Protein AF-A0A2N2C5C4-F1 (afdb_monomer_lite)

Radius of gyration: 16.78 Å; chains: 1; bounding box: 33×32×49 Å

Secondary structure (DSSP, 8-state):
-HHHHHHT----S-STT--HHHHHHHHHH--HHHHHHHHHHHHHHHHHHHHT--GGGGGPBPPHHHHHHHHHTTSS-SSHHHHHHHHHHHT-BHHHHIIIIIIIHHHHHHHHHHHHHHHHHT--

pLDDT: mean 94.11, std 4.5, range [58.41, 98.12]

Foldseek 3Di:
DVLCVVQQHPDQAPCQPPDPVRVVVSVVRTDVVSVVVVVVVVLVVVVVVVVPDDPVQQQAADDPVVLVVVVVRNHFDPDPRTNCVSVVRNGHGNVRCCPPVVPPPVVVVVVVVVVVVVVVVPDD

Sequence (124 aa):
MQWQEKLNTSYRDTGNAMMDEEIVDLSKQLNFDQLMKYRKAVGQQTKEMIQHLVFSDLSIKVRKEDIERLATTGSVSQHPDDIWLLDFWGKKDISGLLLMPILRHPFVHLFDNLKLMEKIKKMP

Structure (mmCIF, N/CA/C/O backbone):
data_AF-A0A2N2C5C4-F1
#
_entry.id   AF-A0A2N2C5C4-F1
#
loop_
_atom_site.group_PDB
_atom_site.id
_atom_site.type_symbol
_atom_site.label_atom_id
_atom_site.label_alt_id
_atom_site.label_comp_id
_atom_site.label_asym_id
_atom_site.label_entity_id
_atom_site.label_seq_id
_atom_site.pdbx_PDB_ins_code
_atom_site.Cartn_x
_atom_site.Cartn_y
_atom_site.Cartn_z
_atom_site.occupancy
_atom_site.B_iso_or_equiv
_atom_site.auth_seq_id
_atom_site.auth_comp_id
_atom_site.auth_asym_id
_atom_site.auth_atom_id
_atom_site.pdbx_PDB_model_num
ATOM 1 N N . MET A 1 1 ? -13.044 4.741 -8.407 1.00 58.41 1 MET A N 1
ATOM 2 C CA . MET A 1 1 ? -14.354 5.347 -8.078 1.00 58.41 1 MET A CA 1
ATOM 3 C C . MET A 1 1 ? -15.300 4.375 -7.380 1.00 58.41 1 MET A C 1
ATOM 5 O O . MET A 1 1 ? -15.639 4.656 -6.245 1.00 58.41 1 MET A O 1
ATOM 9 N N . GLN A 1 2 ? -15.642 3.203 -7.941 1.00 84.75 2 GLN A N 1
ATOM 10 C CA . GLN A 1 2 ? -16.657 2.324 -7.320 1.00 84.75 2 GLN A CA 1
ATOM 11 C C . GLN A 1 2 ? -16.342 1.872 -5.876 1.00 84.75 2 GLN A C 1
ATOM 13 O O . GLN A 1 2 ? -17.252 1.713 -5.069 1.00 84.75 2 GLN A O 1
ATOM 18 N N . TRP A 1 3 ? -15.069 1.646 -5.531 1.00 92.56 3 TRP A N 1
ATOM 19 C CA . TRP A 1 3 ? -14.709 1.229 -4.172 1.00 92.56 3 TRP A CA 1
ATOM 20 C C . TRP A 1 3 ? -14.782 2.356 -3.146 1.00 92.56 3 TRP A C 1
ATOM 22 O O . TRP A 1 3 ? -15.247 2.094 -2.052 1.00 92.56 3 TRP A O 1
ATOM 32 N N . GLN A 1 4 ? -14.398 3.589 -3.476 1.00 91.00 4 GLN A N 1
ATOM 33 C CA . GLN A 1 4 ? -14.449 4.713 -2.525 1.00 91.00 4 GLN A CA 1
ATOM 34 C C . GLN A 1 4 ? -15.876 4.988 -2.049 1.00 91.00 4 GLN A C 1
ATOM 36 O O . GLN A 1 4 ? -16.121 5.083 -0.850 1.00 91.00 4 GLN A O 1
ATOM 41 N N . GLU A 1 5 ? -16.827 5.000 -2.985 1.00 93.81 5 GLU A N 1
ATOM 42 C CA . GLU A 1 5 ? -18.254 5.126 -2.677 1.00 93.81 5 GLU A CA 1
ATOM 43 C C . GLU A 1 5 ? -18.747 3.959 -1.811 1.00 93.81 5 GLU A C 1
ATOM 45 O O . GLU A 1 5 ? -19.379 4.174 -0.783 1.00 93.81 5 GLU A O 1
ATOM 50 N N . LYS A 1 6 ? -18.404 2.712 -2.173 1.00 95.94 6 LYS A N 1
ATOM 51 C CA . LYS A 1 6 ? -18.770 1.519 -1.386 1.00 95.94 6 LYS A CA 1
ATOM 52 C C . LYS A 1 6 ? -18.169 1.534 0.021 1.00 95.94 6 LYS A C 1
ATOM 54 O O . LYS A 1 6 ? -18.820 1.098 0.964 1.00 95.94 6 LYS A O 1
ATOM 59 N N . LEU A 1 7 ? -16.924 1.981 0.149 1.00 96.06 7 LEU A N 1
ATOM 60 C CA . LEU A 1 7 ? -16.196 2.061 1.413 1.00 96.06 7 LEU A CA 1
ATOM 61 C C . LEU A 1 7 ? -16.676 3.222 2.285 1.00 96.06 7 LEU A C 1
ATOM 63 O O . LEU A 1 7 ? -16.379 3.209 3.473 1.00 96.06 7 LEU A O 1
ATOM 67 N N . ASN A 1 8 ? -17.432 4.170 1.722 1.00 95.50 8 ASN A N 1
ATOM 68 C CA . ASN A 1 8 ? -17.850 5.401 2.382 1.00 95.50 8 ASN A CA 1
ATOM 69 C C . ASN A 1 8 ? -16.650 6.224 2.882 1.00 95.50 8 ASN A C 1
ATOM 71 O O . ASN A 1 8 ? -16.552 6.556 4.059 1.00 95.50 8 ASN A O 1
ATOM 75 N N . THR A 1 9 ? -15.701 6.504 1.985 1.00 92.50 9 THR A N 1
ATOM 76 C CA . THR A 1 9 ? -14.506 7.291 2.314 1.00 92.50 9 THR A CA 1
ATOM 77 C C . THR A 1 9 ? -14.165 8.306 1.229 1.00 92.50 9 THR A C 1
ATOM 79 O O . THR A 1 9 ? -14.262 8.023 0.030 1.00 92.50 9 THR A O 1
ATOM 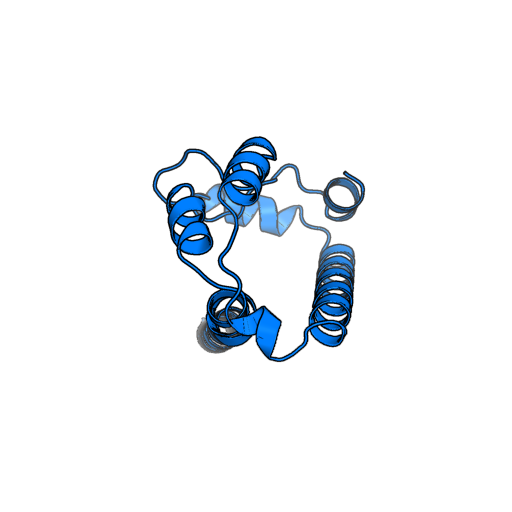82 N N . SER A 1 10 ? -13.750 9.496 1.661 1.00 89.38 10 SER A N 1
ATOM 83 C CA . SER A 1 10 ? -13.175 10.542 0.812 1.00 89.38 10 SER A CA 1
ATOM 84 C C . SER A 1 10 ? -11.658 10.398 0.641 1.00 89.38 10 SER A C 1
ATOM 86 O O . SER A 1 10 ? -11.113 10.959 -0.312 1.00 89.38 10 SER A O 1
ATOM 88 N N . TYR A 1 11 ? -10.992 9.631 1.512 1.00 89.38 11 TYR A N 1
ATOM 89 C CA . TYR A 1 11 ? -9.546 9.419 1.489 1.00 89.38 11 TYR A CA 1
ATOM 90 C C . TYR A 1 11 ? -9.129 8.580 0.272 1.00 89.38 11 TYR A C 1
ATOM 92 O O . TYR A 1 11 ? -9.823 7.639 -0.139 1.00 89.38 11 TYR A O 1
ATOM 100 N N . ARG A 1 12 ? -8.012 8.961 -0.359 1.00 86.50 12 ARG A N 1
ATOM 101 C CA . ARG A 1 12 ? -7.577 8.398 -1.653 1.00 86.50 12 ARG A CA 1
ATOM 102 C C . ARG A 1 12 ? -6.125 7.936 -1.700 1.00 86.50 12 ARG A C 1
ATOM 104 O O . ARG A 1 12 ? -5.788 7.186 -2.617 1.00 86.50 12 ARG A O 1
ATOM 111 N N . ASP A 1 13 ? -5.306 8.403 -0.770 1.00 89.44 13 ASP A N 1
ATOM 112 C CA . ASP A 1 13 ? -3.886 8.081 -0.695 1.00 89.44 13 ASP A CA 1
ATOM 113 C C . ASP A 1 13 ? -3.621 6.864 0.209 1.00 89.44 13 ASP A C 1
ATOM 115 O O . ASP A 1 13 ? -4.534 6.111 0.564 1.00 89.44 13 ASP A O 1
ATOM 119 N N . THR A 1 14 ? -2.348 6.623 0.511 1.00 88.50 14 THR A N 1
ATOM 120 C CA . THR A 1 14 ? -1.865 5.496 1.318 1.00 88.50 14 THR A CA 1
ATOM 121 C C . THR A 1 14 ? -2.182 5.630 2.810 1.00 88.50 14 THR A C 1
ATOM 123 O O . THR A 1 14 ? -2.075 4.645 3.541 1.00 88.50 14 THR A O 1
ATOM 126 N N . GLY A 1 15 ? -2.572 6.824 3.265 1.00 91.06 15 GLY A N 1
ATOM 127 C CA . GLY A 1 15 ? -2.821 7.142 4.664 1.00 91.06 15 GLY A CA 1
ATOM 128 C C . GLY A 1 15 ? -1.559 7.333 5.513 1.00 91.06 15 GLY A C 1
ATOM 129 O O . GLY A 1 15 ? -1.664 7.490 6.726 1.00 91.06 15 GLY A O 1
ATOM 130 N N . ASN A 1 16 ? -0.363 7.330 4.912 1.00 90.75 16 ASN A N 1
ATOM 131 C CA . ASN A 1 16 ? 0.914 7.424 5.631 1.00 90.75 16 ASN A CA 1
ATOM 132 C C . ASN A 1 16 ? 1.111 8.735 6.411 1.00 90.75 16 ASN A C 1
ATOM 134 O O . ASN A 1 16 ? 1.900 8.767 7.352 1.00 90.75 16 ASN A O 1
ATOM 138 N N . ALA A 1 17 ? 0.418 9.797 6.006 1.00 92.06 17 ALA A N 1
ATOM 139 C CA . ALA A 1 17 ? 0.490 11.125 6.606 1.00 92.06 17 ALA A CA 1
ATOM 140 C C . ALA A 1 17 ? -0.786 11.510 7.378 1.00 92.06 17 ALA A C 1
ATOM 142 O O . ALA A 1 17 ? -0.972 12.685 7.683 1.00 92.06 17 ALA A O 1
ATOM 143 N N . MET A 1 18 ? -1.686 10.554 7.647 1.00 93.44 18 MET A N 1
ATOM 144 C CA . MET A 1 18 ? -2.934 10.845 8.356 1.00 93.44 18 MET A CA 1
ATOM 145 C C . MET A 1 18 ? -2.679 11.202 9.819 1.00 93.44 18 MET A C 1
ATOM 147 O O . MET A 1 18 ? -1.933 10.515 10.520 1.00 93.44 18 MET A O 1
ATOM 151 N N . MET A 1 19 ? -3.374 12.234 10.287 1.00 94.00 19 MET A N 1
ATOM 152 C CA . MET A 1 19 ? -3.423 12.613 11.696 1.00 94.00 19 MET A CA 1
ATOM 153 C C . MET A 1 19 ? -4.334 11.670 12.494 1.00 94.00 19 MET A C 1
ATOM 155 O O . MET A 1 19 ? -5.242 11.043 11.942 1.00 94.00 19 MET A O 1
ATOM 159 N N . ASP A 1 20 ? -4.145 11.604 13.814 1.00 94.25 20 ASP A N 1
ATOM 160 C CA . ASP A 1 20 ? -4.948 10.746 14.697 1.00 94.25 20 ASP A CA 1
ATOM 161 C C . ASP A 1 20 ? -6.455 11.034 14.573 1.00 94.25 20 ASP A C 1
ATOM 163 O O . ASP A 1 20 ? -7.266 10.106 14.519 1.00 94.25 20 ASP A O 1
ATOM 167 N N . GLU A 1 21 ? -6.848 12.307 14.460 1.00 95.25 21 GLU A N 1
ATOM 168 C CA . GLU A 1 21 ? -8.246 12.702 14.265 1.00 95.25 21 GLU A CA 1
ATOM 169 C C . GLU A 1 21 ? -8.810 12.173 12.940 1.00 95.25 21 GLU A C 1
ATOM 171 O O . GLU A 1 21 ? -9.925 11.650 12.902 1.00 95.25 21 GLU A O 1
ATOM 176 N N . GLU A 1 22 ? -8.021 12.234 11.866 1.00 94.44 22 GLU A N 1
ATOM 177 C CA . GLU A 1 22 ? -8.406 11.724 10.548 1.00 94.44 22 GLU A CA 1
ATOM 178 C C . GLU A 1 22 ? -8.549 10.200 10.557 1.00 94.44 22 GLU A C 1
ATOM 180 O O . GLU A 1 22 ? -9.474 9.654 9.953 1.00 94.44 22 GLU A O 1
ATOM 185 N N . ILE A 1 23 ? -7.668 9.497 11.275 1.00 93.94 23 ILE A N 1
ATOM 186 C CA . ILE A 1 23 ? -7.749 8.041 11.452 1.00 93.94 23 ILE A CA 1
ATOM 187 C C . ILE A 1 23 ? -9.036 7.674 12.195 1.00 93.94 23 ILE A C 1
ATOM 189 O O . ILE A 1 23 ? -9.734 6.727 11.810 1.00 93.94 23 ILE A O 1
ATOM 193 N N . VAL A 1 24 ? -9.374 8.417 13.252 1.00 94.62 24 VAL A N 1
ATOM 194 C CA . VAL A 1 24 ? -10.604 8.216 14.026 1.00 94.62 24 VAL A CA 1
ATOM 195 C C . VAL A 1 24 ? -11.840 8.472 13.165 1.00 94.62 24 VAL A C 1
ATOM 197 O O . VAL A 1 24 ? -12.777 7.669 13.190 1.00 94.62 24 VAL A O 1
ATOM 200 N N . ASP A 1 25 ? -11.848 9.550 12.387 1.00 94.12 25 ASP A N 1
ATOM 201 C CA . ASP A 1 25 ? -12.975 9.904 11.526 1.00 94.12 25 ASP A CA 1
ATOM 202 C C . ASP A 1 25 ? -13.162 8.899 10.387 1.00 94.12 25 ASP A C 1
ATOM 204 O O . ASP A 1 25 ? -14.278 8.407 10.184 1.00 94.12 25 ASP A O 1
ATOM 208 N N . LEU A 1 26 ? -12.076 8.490 9.725 1.00 94.62 26 LEU A N 1
ATOM 209 C CA . LEU A 1 26 ? -12.095 7.408 8.742 1.00 94.62 26 LEU A CA 1
ATOM 210 C C . LEU A 1 26 ? -12.667 6.124 9.359 1.00 94.62 26 LEU A C 1
ATOM 212 O O . LEU A 1 26 ? -13.559 5.499 8.785 1.00 94.62 26 LEU A O 1
ATOM 216 N N . SER A 1 27 ? -12.202 5.747 10.552 1.00 93.12 27 SER A N 1
ATOM 217 C CA . SER A 1 27 ? -12.633 4.519 11.232 1.00 93.12 27 SER A CA 1
ATOM 218 C C . SER A 1 27 ? -14.124 4.517 11.580 1.00 93.12 27 SER A C 1
ATOM 220 O O . SER A 1 27 ? -14.757 3.463 11.545 1.00 93.12 27 SER A O 1
ATOM 222 N N . LYS A 1 28 ? -14.705 5.681 11.895 1.00 93.94 28 LYS A N 1
ATOM 223 C CA . LYS A 1 28 ? -16.145 5.824 12.173 1.00 93.94 28 LYS A CA 1
ATOM 224 C C . LYS A 1 28 ? -17.002 5.769 10.910 1.00 93.94 28 LYS A C 1
ATOM 226 O O . LYS A 1 28 ? -18.148 5.330 10.977 1.00 93.94 28 LYS A O 1
ATOM 231 N N . GLN A 1 29 ? -16.481 6.257 9.787 1.00 94.00 29 GLN A N 1
ATOM 232 C CA . GLN A 1 29 ? -17.234 6.386 8.537 1.00 94.00 29 GLN A CA 1
ATOM 233 C C . GLN A 1 29 ? -17.147 5.138 7.654 1.00 94.00 29 GLN A C 1
ATOM 235 O O . GLN A 1 29 ? -18.089 4.851 6.911 1.00 94.00 29 GLN A O 1
ATOM 240 N N . LEU A 1 30 ? -16.043 4.391 7.732 1.00 96.00 30 LEU A N 1
ATOM 241 C CA . LEU A 1 30 ? -15.792 3.239 6.875 1.00 96.00 30 LEU A CA 1
ATOM 242 C C . LEU A 1 30 ? -16.893 2.179 6.968 1.00 96.00 3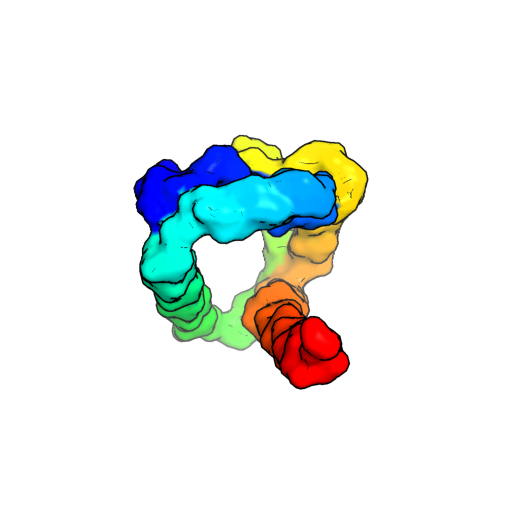0 LEU A C 1
ATOM 244 O O . LEU A 1 30 ? -17.255 1.685 8.037 1.00 96.00 30 LEU A O 1
ATOM 248 N N . ASN A 1 31 ? -17.346 1.720 5.804 1.00 96.88 31 ASN A N 1
ATOM 249 C CA . ASN A 1 31 ? -18.170 0.525 5.715 1.00 96.88 31 ASN A CA 1
ATOM 250 C C . ASN A 1 31 ? -17.285 -0.733 5.801 1.00 96.88 31 ASN A C 1
ATOM 252 O O . ASN A 1 31 ? -16.699 -1.167 4.804 1.00 96.88 31 ASN A O 1
ATOM 256 N N . PHE A 1 32 ? -17.209 -1.345 6.987 1.00 95.50 32 PHE A N 1
ATOM 257 C CA . PHE A 1 32 ? -16.365 -2.521 7.239 1.00 95.50 32 PHE A CA 1
ATOM 258 C C . PHE A 1 32 ? -16.724 -3.748 6.387 1.00 95.50 32 PHE A C 1
ATOM 260 O O . PHE A 1 32 ? -15.825 -4.463 5.937 1.00 95.50 32 PHE A O 1
ATOM 267 N N . ASP A 1 33 ? -18.004 -3.980 6.087 1.00 96.94 33 ASP A N 1
ATOM 268 C CA . ASP A 1 33 ? -18.407 -5.090 5.214 1.00 96.94 33 ASP A CA 1
ATOM 269 C C . ASP A 1 33 ? -17.857 -4.908 3.796 1.00 96.94 33 ASP A C 1
ATOM 271 O O . ASP A 1 33 ? -17.389 -5.859 3.157 1.00 96.94 33 ASP A O 1
ATOM 275 N N . GLN A 1 34 ? -17.885 -3.673 3.291 1.00 97.44 34 GLN A N 1
ATOM 276 C CA . GLN A 1 34 ? -17.317 -3.338 1.987 1.00 97.44 34 GLN A CA 1
ATOM 277 C C . GLN A 1 34 ? -15.789 -3.326 2.024 1.00 97.44 34 GLN A C 1
ATOM 279 O O . GLN A 1 34 ? -15.173 -3.779 1.060 1.00 97.44 34 GLN A O 1
ATOM 284 N N . LEU A 1 35 ? -15.170 -2.931 3.140 1.00 95.88 35 LEU A N 1
ATOM 285 C CA . LEU A 1 35 ? -13.723 -3.035 3.348 1.00 95.88 35 LEU A CA 1
ATOM 286 C C . LEU A 1 35 ? -13.246 -4.484 3.254 1.00 95.88 35 LEU A C 1
ATOM 288 O O . LEU A 1 35 ? -12.271 -4.782 2.562 1.00 95.88 35 LEU A O 1
ATOM 292 N N . MET A 1 36 ? -13.980 -5.416 3.865 1.00 96.62 36 MET A N 1
ATOM 293 C CA . MET A 1 36 ? -13.669 -6.841 3.774 1.00 96.62 36 MET A CA 1
ATOM 294 C C . MET A 1 36 ? -13.816 -7.382 2.349 1.00 96.62 36 MET A C 1
ATOM 296 O O . MET A 1 36 ? -13.009 -8.214 1.923 1.00 96.62 36 MET A O 1
ATOM 300 N N . LYS A 1 37 ? -14.806 -6.903 1.585 1.00 97.69 37 LYS A N 1
ATOM 301 C CA . LYS A 1 37 ? -14.960 -7.247 0.161 1.00 97.69 37 LYS A CA 1
ATOM 302 C C . LYS A 1 37 ? -13.831 -6.665 -0.686 1.00 97.69 37 LYS A C 1
ATOM 304 O 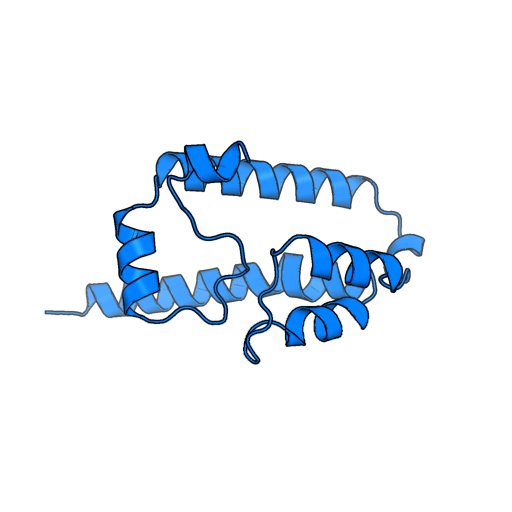O . LYS A 1 37 ? -13.275 -7.390 -1.506 1.00 97.69 37 LYS A O 1
ATOM 309 N N . TYR A 1 38 ? -13.457 -5.410 -0.451 1.00 96.19 38 TYR A N 1
ATOM 310 C CA . TYR A 1 38 ? -12.346 -4.751 -1.132 1.00 96.19 38 TYR A CA 1
ATOM 311 C C . TYR A 1 38 ? -11.033 -5.500 -0.893 1.00 96.19 38 TYR A C 1
ATOM 313 O O . TYR A 1 38 ? -10.376 -5.903 -1.850 1.00 96.19 38 TYR A O 1
ATOM 321 N N . ARG A 1 39 ? -10.707 -5.809 0.370 1.00 95.44 39 ARG A N 1
ATOM 322 C CA . ARG A 1 39 ? -9.519 -6.597 0.733 1.00 95.44 39 ARG A CA 1
ATOM 323 C C . ARG A 1 39 ? -9.477 -7.945 0.008 1.00 95.44 39 ARG A C 1
ATOM 325 O O . ARG A 1 39 ? -8.422 -8.344 -0.480 1.00 95.44 39 ARG A O 1
ATOM 332 N N . LYS A 1 40 ? -10.609 -8.657 -0.063 1.00 97.00 40 LYS A N 1
ATOM 333 C CA . LYS A 1 40 ? -10.703 -9.936 -0.790 1.00 97.00 40 LYS A CA 1
ATOM 334 C C . LYS A 1 40 ? -10.485 -9.753 -2.292 1.00 97.00 40 LYS A C 1
ATOM 336 O O . LYS A 1 40 ? -9.737 -10.530 -2.874 1.00 97.00 40 LYS A O 1
ATOM 341 N N . ALA A 1 41 ? -11.101 -8.737 -2.895 1.00 97.50 41 ALA A N 1
ATOM 342 C CA . ALA A 1 41 ? -10.966 -8.447 -4.320 1.00 97.50 41 ALA A CA 1
ATOM 343 C C . ALA A 1 41 ? -9.518 -8.097 -4.696 1.00 97.50 41 ALA A C 1
ATOM 345 O O . ALA A 1 41 ? -8.979 -8.684 -5.630 1.00 97.50 41 ALA A O 1
ATOM 346 N N . VAL A 1 42 ? -8.862 -7.221 -3.925 1.00 95.38 42 VAL A N 1
ATOM 347 C CA . VAL A 1 42 ? -7.441 -6.887 -4.113 1.00 95.38 42 VAL A CA 1
ATOM 348 C C . VAL A 1 42 ? -6.579 -8.138 -3.974 1.00 95.38 42 VAL A C 1
ATOM 350 O O . VAL A 1 42 ? -5.790 -8.434 -4.862 1.00 95.38 42 VAL A O 1
ATOM 353 N N . GLY A 1 43 ? -6.774 -8.928 -2.913 1.00 95.75 43 GLY A N 1
ATOM 354 C CA . GLY A 1 43 ? -6.003 -10.154 -2.703 1.00 95.75 43 GLY A CA 1
ATOM 355 C C . GLY A 1 43 ? -6.184 -11.192 -3.816 1.00 95.75 43 GLY A C 1
ATOM 356 O O . GLY A 1 43 ? -5.222 -11.869 -4.176 1.00 95.75 43 GLY A O 1
ATOM 357 N N . GLN A 1 44 ? -7.389 -11.317 -4.375 1.00 97.50 44 GLN A N 1
ATOM 358 C CA . GLN A 1 44 ? -7.659 -12.199 -5.511 1.00 97.50 44 GLN A CA 1
ATOM 359 C C . GLN A 1 44 ? -6.939 -11.707 -6.772 1.00 97.50 44 GLN A C 1
ATOM 361 O O . GLN A 1 44 ? -6.192 -12.470 -7.381 1.00 97.50 44 GLN A O 1
ATOM 366 N N . GLN A 1 45 ? -7.066 -10.418 -7.092 1.00 97.31 45 GLN A N 1
ATOM 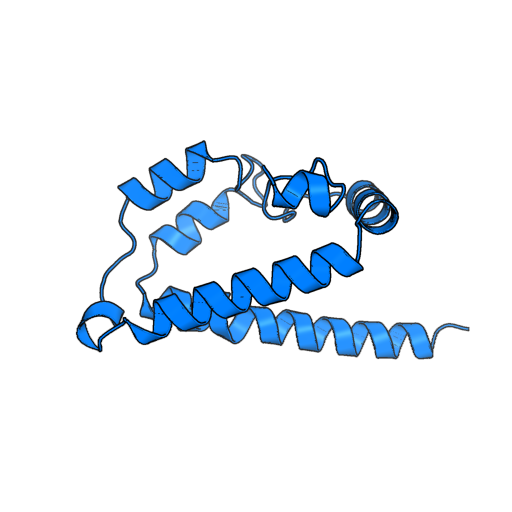367 C CA . GLN A 1 45 ? -6.388 -9.805 -8.232 1.00 97.31 45 GLN A CA 1
ATOM 368 C C . GLN A 1 45 ? -4.860 -9.927 -8.127 1.00 97.31 45 GLN A C 1
ATOM 370 O O . GLN A 1 45 ? -4.191 -10.228 -9.113 1.00 97.31 45 GLN A O 1
ATOM 375 N N . THR A 1 46 ? -4.294 -9.725 -6.931 1.00 95.81 46 THR A N 1
ATOM 376 C CA . THR A 1 46 ? -2.858 -9.896 -6.680 1.00 95.81 46 THR A CA 1
ATOM 377 C C . THR A 1 46 ? -2.415 -11.335 -6.938 1.00 95.81 46 THR A C 1
ATOM 379 O O . THR A 1 46 ? -1.391 -11.545 -7.582 1.00 95.81 46 THR A O 1
ATOM 382 N N . LYS A 1 47 ? -3.179 -12.337 -6.481 1.00 96.38 47 LYS A N 1
ATOM 383 C CA . LYS A 1 47 ? -2.869 -13.752 -6.750 1.00 96.38 47 LYS A CA 1
ATOM 384 C C . LYS A 1 47 ? -2.893 -14.059 -8.240 1.00 96.38 47 LYS A C 1
ATOM 386 O O . LYS A 1 47 ? -1.973 -14.705 -8.727 1.00 96.38 47 LYS A O 1
ATOM 391 N N . GLU A 1 48 ? -3.906 -13.571 -8.948 1.00 97.62 48 GLU A N 1
ATOM 392 C CA . GLU A 1 48 ? -4.017 -13.736 -10.397 1.00 97.62 48 GLU A CA 1
ATOM 393 C C . GLU A 1 48 ? -2.817 -13.117 -11.116 1.00 97.62 48 GLU A C 1
ATOM 395 O O . GLU A 1 48 ? -2.213 -13.774 -11.952 1.00 97.62 48 GLU A O 1
ATOM 400 N N . MET A 1 49 ? -2.392 -11.902 -10.753 1.00 95.75 49 MET A N 1
ATOM 401 C CA . MET A 1 49 ? -1.189 -11.286 -11.336 1.00 95.75 49 MET A CA 1
ATOM 402 C C . MET A 1 49 ? 0.063 -12.141 -11.100 1.00 95.75 49 MET A C 1
ATOM 404 O O . MET A 1 49 ? 0.832 -12.370 -12.029 1.00 95.75 49 MET A O 1
ATOM 408 N N . ILE A 1 50 ? 0.250 -12.652 -9.879 1.00 95.88 50 ILE A N 1
ATOM 409 C CA . ILE A 1 50 ? 1.417 -13.472 -9.523 1.00 95.88 50 ILE A CA 1
ATOM 410 C C . ILE A 1 50 ? 1.437 -14.795 -10.295 1.00 95.88 50 ILE A C 1
ATOM 412 O O . ILE A 1 50 ? 2.509 -15.248 -10.683 1.00 95.88 50 ILE A O 1
ATOM 416 N N . GLN A 1 51 ? 0.276 -15.406 -10.548 1.00 97.00 51 GLN A N 1
ATOM 417 C CA . GLN A 1 51 ? 0.173 -16.669 -11.290 1.00 97.00 51 GLN A CA 1
ATOM 418 C C . GLN A 1 51 ? 0.692 -16.582 -12.730 1.00 97.00 51 GLN A C 1
ATOM 420 O O . GLN A 1 51 ? 1.045 -17.611 -13.301 1.00 97.00 51 GLN A O 1
ATOM 425 N N . HIS A 1 52 ? 0.746 -15.382 -13.307 1.00 96.75 52 HIS A N 1
ATOM 426 C CA . HIS A 1 52 ? 1.238 -15.164 -14.665 1.00 96.75 52 HIS A CA 1
ATOM 427 C C . HIS A 1 52 ? 2.728 -14.801 -14.722 1.00 96.75 52 HIS A C 1
ATOM 429 O O . HIS A 1 52 ? 3.265 -14.668 -15.818 1.00 96.75 52 HIS A O 1
ATOM 435 N N . LEU A 1 53 ? 3.398 -14.637 -13.575 1.00 97.12 53 LEU A N 1
ATOM 436 C CA . LEU A 1 53 ? 4.827 -14.334 -13.537 1.00 97.12 53 LEU A CA 1
ATOM 437 C C . LEU A 1 53 ? 5.659 -15.581 -13.841 1.00 97.12 53 LEU A C 1
ATOM 439 O O . LEU A 1 53 ? 5.436 -16.654 -13.277 1.00 97.12 53 LEU A O 1
ATOM 443 N N . VAL A 1 54 ? 6.688 -15.410 -14.666 1.00 97.38 54 VAL A N 1
ATOM 444 C CA . VAL A 1 54 ? 7.751 -16.399 -14.866 1.00 97.38 54 VAL A CA 1
ATOM 445 C C . VAL A 1 54 ? 9.033 -15.970 -14.152 1.00 97.38 54 VAL A C 1
ATOM 447 O O . VAL A 1 54 ? 9.203 -14.818 -13.760 1.00 97.38 54 VAL A O 1
ATOM 450 N N . PHE A 1 55 ? 9.976 -16.898 -13.969 1.00 97.12 55 PHE A N 1
ATOM 451 C CA . PHE A 1 55 ? 11.202 -16.633 -13.204 1.00 97.12 55 PHE A CA 1
ATOM 452 C C . PHE A 1 55 ? 12.020 -15.446 -13.744 1.00 97.12 55 PHE A C 1
ATOM 454 O O . PHE A 1 55 ? 12.564 -14.670 -12.960 1.00 97.12 55 PHE A O 1
ATOM 461 N N . SER A 1 56 ? 12.077 -15.267 -15.068 1.00 97.56 56 SER A N 1
ATOM 462 C CA . SER A 1 56 ? 12.773 -14.131 -15.687 1.00 97.56 56 SER A CA 1
ATOM 463 C C . SER A 1 56 ? 12.183 -12.779 -15.279 1.00 97.56 56 SER A C 1
ATOM 465 O O . SER A 1 56 ? 12.930 -11.805 -15.151 1.00 97.56 56 SER A O 1
ATOM 467 N N . ASP A 1 57 ? 10.878 -12.727 -15.000 1.00 97.69 57 ASP A N 1
ATOM 468 C CA . ASP A 1 57 ? 10.180 -11.489 -14.650 1.00 97.69 57 ASP A CA 1
ATOM 469 C C . ASP A 1 57 ? 10.623 -10.936 -13.296 1.00 97.69 57 ASP A C 1
ATOM 471 O O . ASP A 1 57 ? 10.571 -9.731 -13.066 1.00 97.69 57 ASP A O 1
ATOM 475 N N . LEU A 1 58 ? 11.121 -11.796 -12.401 1.00 97.19 58 LEU A N 1
ATOM 476 C CA . LEU A 1 58 ? 11.516 -11.418 -11.043 1.00 97.19 58 LEU A CA 1
ATOM 477 C C . LEU A 1 58 ? 12.622 -10.356 -11.010 1.00 97.19 58 LEU A C 1
ATOM 479 O O . LEU A 1 58 ? 12.725 -9.612 -10.035 1.00 97.19 58 LEU A O 1
ATOM 483 N N . SER A 1 59 ? 13.430 -10.284 -12.069 1.00 97.88 59 SER A N 1
ATOM 484 C CA . SER A 1 59 ? 14.529 -9.325 -12.211 1.00 97.88 59 SER A CA 1
ATOM 485 C C . SER A 1 59 ? 14.133 -8.025 -12.923 1.00 97.88 59 SER A C 1
ATOM 487 O O . SER A 1 59 ? 14.918 -7.072 -12.931 1.00 97.88 59 SER A O 1
ATOM 489 N N . ILE A 1 60 ? 12.920 -7.956 -13.491 1.00 98.00 60 ILE A N 1
ATOM 490 C CA . ILE A 1 60 ? 12.420 -6.769 -14.193 1.00 98.00 60 ILE A CA 1
ATOM 491 C C . ILE A 1 60 ? 12.293 -5.623 -13.194 1.00 98.00 60 ILE A C 1
ATOM 493 O O . ILE A 1 60 ? 11.595 -5.727 -12.183 1.00 98.00 60 ILE A O 1
ATOM 497 N N . LYS A 1 61 ? 12.977 -4.516 -13.488 1.00 98.12 61 LYS A N 1
ATOM 498 C CA . LYS A 1 61 ? 12.922 -3.291 -12.689 1.00 98.12 61 LYS A CA 1
ATOM 499 C C . LYS A 1 61 ? 11.611 -2.558 -12.922 1.00 98.12 61 LYS A C 1
ATOM 501 O O . LYS A 1 61 ? 11.077 -2.554 -14.032 1.00 98.12 61 LYS A O 1
ATOM 506 N N . VAL A 1 62 ? 11.120 -1.909 -11.872 1.00 96.88 62 VAL A N 1
ATOM 507 C CA . VAL A 1 62 ? 9.999 -0.983 -11.994 1.00 96.88 62 VAL A CA 1
ATOM 508 C C . VAL A 1 62 ? 10.391 0.126 -12.965 1.00 96.88 62 VAL A C 1
ATOM 510 O O . VAL A 1 62 ? 11.463 0.722 -12.861 1.00 96.88 62 VAL A O 1
ATOM 513 N N . ARG A 1 63 ? 9.524 0.368 -13.945 1.00 97.00 63 ARG A N 1
ATOM 514 C CA . 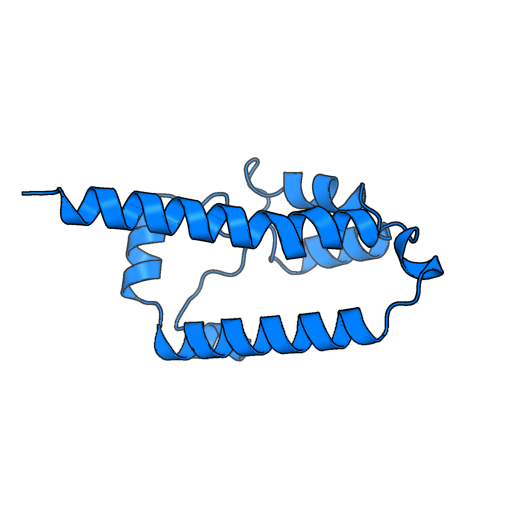ARG A 1 63 ? 9.760 1.372 -14.978 1.00 97.00 63 ARG A CA 1
ATOM 515 C C . ARG A 1 63 ? 9.514 2.767 -14.418 1.00 97.00 63 ARG A C 1
ATOM 517 O O . ARG A 1 63 ? 8.573 2.977 -13.650 1.00 97.00 63 ARG A O 1
ATOM 524 N N . LYS A 1 64 ? 10.326 3.732 -14.843 1.00 95.88 64 LYS A N 1
ATOM 525 C CA . LYS A 1 64 ? 10.193 5.130 -14.414 1.00 95.88 64 LYS A CA 1
ATOM 526 C C . LYS A 1 64 ? 8.826 5.695 -14.799 1.00 95.88 64 LYS A C 1
ATOM 528 O O . LYS A 1 64 ? 8.195 6.370 -13.995 1.00 95.88 64 LYS A O 1
ATOM 533 N N . GLU A 1 65 ? 8.338 5.333 -15.980 1.00 96.88 65 GLU A N 1
ATOM 534 C CA . GLU A 1 65 ? 7.048 5.767 -16.513 1.00 96.88 65 GLU A CA 1
ATOM 535 C C . GLU A 1 65 ? 5.880 5.261 -15.651 1.00 96.88 65 GLU A C 1
ATOM 537 O O . GLU A 1 65 ? 4.866 5.943 -15.513 1.00 96.88 65 GLU A O 1
ATOM 542 N N . ASP A 1 66 ? 6.013 4.084 -15.026 1.00 95.44 66 ASP A N 1
ATOM 543 C CA . ASP A 1 66 ? 4.999 3.568 -14.102 1.00 95.44 66 ASP A CA 1
ATOM 544 C C . ASP A 1 66 ? 4.968 4.355 -12.787 1.00 95.44 66 ASP A C 1
ATOM 546 O O . ASP A 1 66 ? 3.883 4.599 -12.257 1.00 95.44 66 ASP A O 1
ATOM 550 N N . ILE A 1 67 ? 6.127 4.796 -12.287 1.00 96.12 67 ILE A N 1
ATOM 551 C CA . ILE A 1 67 ? 6.220 5.668 -11.106 1.00 96.12 67 ILE A CA 1
ATOM 552 C C . ILE A 1 67 ? 5.668 7.063 -11.408 1.00 96.12 67 ILE A C 1
ATOM 554 O O . ILE A 1 67 ? 4.881 7.592 -10.625 1.00 96.12 67 ILE A O 1
ATOM 558 N N . GLU A 1 68 ? 6.022 7.640 -12.556 1.00 94.81 68 GLU A N 1
ATOM 559 C CA . GLU A 1 68 ? 5.497 8.934 -13.005 1.00 94.81 68 GLU A CA 1
ATOM 560 C C . GLU A 1 68 ? 3.978 8.878 -13.176 1.00 94.81 68 GLU A C 1
ATOM 562 O O . GLU A 1 68 ? 3.261 9.750 -12.687 1.00 94.81 68 GLU A O 1
ATOM 567 N N . ARG A 1 69 ? 3.457 7.803 -13.780 1.00 95.31 69 ARG A N 1
ATOM 568 C CA . ARG A 1 69 ? 2.014 7.573 -13.865 1.00 95.31 69 ARG A CA 1
ATOM 569 C C . ARG A 1 69 ? 1.390 7.467 -12.476 1.00 95.31 69 ARG A C 1
ATOM 571 O O . ARG A 1 69 ? 0.373 8.113 -12.235 1.00 95.31 69 ARG A O 1
ATOM 578 N N . LEU A 1 70 ? 1.980 6.696 -11.559 1.00 92.56 70 LEU A N 1
ATOM 579 C CA . LEU A 1 70 ? 1.475 6.544 -10.190 1.00 92.56 70 LEU A CA 1
ATOM 580 C C . LEU A 1 70 ? 1.380 7.892 -9.462 1.00 92.56 70 LEU A C 1
ATOM 582 O O . LEU A 1 70 ? 0.359 8.160 -8.830 1.00 92.56 70 LEU A O 1
ATOM 586 N N . ALA A 1 71 ? 2.369 8.772 -9.631 1.00 92.19 71 ALA A N 1
ATOM 587 C CA . ALA A 1 71 ? 2.376 10.111 -9.040 1.00 92.19 71 ALA A CA 1
ATOM 588 C C . ALA A 1 71 ? 1.172 10.975 -9.471 1.00 92.19 71 ALA A C 1
ATOM 590 O O . ALA A 1 71 ? 0.720 11.830 -8.715 1.00 92.19 71 ALA A O 1
ATOM 591 N N . THR A 1 72 ? 0.606 10.727 -10.658 1.00 91.94 72 THR A N 1
ATOM 592 C CA . THR A 1 72 ? -0.565 11.469 -11.167 1.00 91.94 72 THR A CA 1
ATOM 593 C C . THR A 1 72 ? -1.912 10.929 -10.680 1.00 91.94 72 THR A C 1
ATOM 595 O O . THR A 1 72 ? -2.936 11.585 -10.851 1.00 91.94 72 THR A O 1
ATOM 598 N N . THR A 1 73 ? -1.941 9.745 -10.059 1.00 89.19 73 THR A N 1
ATOM 599 C CA . THR A 1 73 ? -3.194 9.100 -9.616 1.00 89.19 73 THR A CA 1
ATOM 600 C C . THR A 1 73 ? -3.776 9.692 -8.331 1.00 89.19 73 THR A C 1
ATOM 602 O O . THR A 1 73 ? -4.946 9.457 -8.028 1.00 89.19 73 THR A O 1
ATOM 605 N N . GLY A 1 74 ? -2.969 10.432 -7.563 1.00 87.25 74 GLY A N 1
ATOM 606 C CA . GLY A 1 74 ? -3.323 10.894 -6.220 1.00 87.25 74 GLY A CA 1
ATOM 607 C C . GLY A 1 74 ? -3.293 9.796 -5.150 1.00 87.25 74 GLY A C 1
ATOM 608 O O . GLY A 1 74 ? -3.745 10.038 -4.038 1.00 87.25 74 GLY A O 1
ATOM 609 N N . SER A 1 75 ? -2.782 8.598 -5.466 1.00 87.31 75 SER A N 1
ATOM 610 C CA . SER A 1 75 ? -2.634 7.498 -4.499 1.00 87.31 75 SER A CA 1
ATOM 611 C C . SER A 1 75 ? -1.448 7.660 -3.548 1.00 87.31 75 SER A C 1
ATOM 613 O O . SER A 1 75 ? -1.377 6.934 -2.567 1.00 87.31 75 SER A O 1
ATOM 615 N N . VAL A 1 76 ? -0.530 8.582 -3.841 1.00 92.19 76 VAL A N 1
ATOM 616 C CA . VAL A 1 76 ? 0.562 8.999 -2.956 1.00 92.19 76 VAL A CA 1
ATOM 617 C C . VAL A 1 76 ? 0.496 10.517 -2.870 1.00 92.19 76 VAL A C 1
ATOM 619 O O . VAL A 1 76 ? 0.557 11.202 -3.897 1.00 92.19 76 VAL A O 1
ATOM 622 N N . SER A 1 77 ? 0.315 11.040 -1.665 1.00 90.62 77 SER A N 1
ATOM 623 C CA . SER A 1 77 ? 0.293 12.472 -1.395 1.00 90.62 77 SER A CA 1
ATOM 624 C C . SER A 1 77 ? 1.695 13.080 -1.525 1.00 90.62 77 SER A C 1
ATOM 626 O O . SER A 1 77 ? 2.717 12.396 -1.485 1.00 90.62 77 SER A O 1
ATOM 628 N N . GLN A 1 78 ? 1.757 14.405 -1.673 1.00 89.75 78 GLN A N 1
ATOM 629 C CA . GLN A 1 78 ? 3.028 15.143 -1.688 1.00 89.75 78 GLN A CA 1
ATOM 630 C C . GLN A 1 78 ? 3.617 15.340 -0.280 1.00 89.75 78 GLN A C 1
ATOM 632 O O . GLN A 1 78 ? 4.635 16.014 -0.131 1.00 89.75 78 GLN A O 1
ATOM 637 N N . HIS A 1 79 ? 2.983 14.782 0.757 1.00 92.06 79 HIS A N 1
ATOM 638 C CA . HIS A 1 79 ? 3.475 14.886 2.123 1.00 92.06 79 HIS A CA 1
ATOM 639 C C . HIS A 1 79 ? 4.814 14.141 2.269 1.00 92.06 79 HIS A C 1
ATOM 641 O O . HIS A 1 79 ? 4.948 13.042 1.720 1.00 92.06 79 HIS A O 1
ATOM 647 N N . PRO A 1 80 ? 5.803 14.674 3.015 1.00 89.44 80 PRO A N 1
ATOM 648 C CA . PRO A 1 80 ? 7.103 14.022 3.201 1.00 89.44 80 PRO A CA 1
ATOM 649 C C . PRO A 1 80 ? 7.024 12.567 3.687 1.00 89.44 80 PRO A C 1
ATOM 651 O O . PRO A 1 80 ? 7.814 11.736 3.240 1.00 89.44 80 PRO A O 1
ATOM 654 N N . ASP A 1 81 ? 6.039 12.247 4.530 1.00 90.50 81 ASP A N 1
ATOM 655 C CA . ASP A 1 81 ? 5.835 10.898 5.089 1.00 90.50 81 ASP A CA 1
ATOM 656 C C . ASP A 1 81 ? 5.230 9.885 4.102 1.00 90.50 81 ASP A C 1
ATOM 658 O O . ASP A 1 81 ? 5.164 8.690 4.398 1.00 90.50 81 ASP A O 1
ATOM 662 N N . ASP A 1 82 ? 4.841 10.336 2.909 1.00 90.12 82 ASP A N 1
ATOM 663 C CA . ASP A 1 82 ? 4.169 9.526 1.891 1.00 90.12 82 ASP A CA 1
ATOM 664 C C . ASP A 1 82 ? 4.931 9.531 0.554 1.00 90.12 82 ASP A C 1
ATOM 666 O O . ASP A 1 82 ? 5.189 8.483 -0.036 1.00 90.12 82 ASP A O 1
ATOM 670 N N . ILE A 1 83 ? 5.413 10.700 0.113 1.00 93.50 83 ILE A N 1
ATOM 671 C CA . ILE A 1 83 ? 6.044 10.887 -1.204 1.00 93.50 83 ILE A CA 1
ATOM 672 C C . ILE A 1 83 ? 7.279 10.000 -1.429 1.00 93.50 83 ILE A C 1
ATOM 674 O O . ILE A 1 83 ? 7.576 9.605 -2.561 1.00 93.50 83 ILE A O 1
ATOM 678 N N . TRP A 1 84 ? 7.979 9.628 -0.352 1.00 93.62 84 TRP A N 1
ATOM 679 C CA . TRP A 1 84 ? 9.134 8.728 -0.403 1.00 93.62 84 TRP A CA 1
ATOM 680 C C . TRP A 1 84 ? 8.780 7.327 -0.931 1.00 93.62 84 TRP A C 1
ATOM 682 O O . TRP A 1 84 ? 9.665 6.626 -1.429 1.00 93.62 84 TRP A O 1
ATOM 692 N N . LEU A 1 85 ? 7.505 6.914 -0.879 1.00 94.50 85 LEU A N 1
ATOM 693 C CA . LEU A 1 85 ? 7.051 5.626 -1.407 1.00 94.50 85 LEU A CA 1
ATOM 694 C C . LEU A 1 85 ? 7.293 5.496 -2.915 1.00 94.50 85 LEU A C 1
ATOM 696 O O . LEU A 1 85 ? 7.621 4.405 -3.384 1.00 94.50 85 LEU A O 1
ATOM 700 N N . LEU A 1 86 ? 7.211 6.599 -3.669 1.00 95.06 86 LEU A N 1
ATOM 701 C CA . LEU A 1 86 ? 7.499 6.599 -5.107 1.00 95.06 86 LEU A CA 1
ATOM 702 C C . LEU A 1 86 ? 8.956 6.211 -5.386 1.00 95.06 86 LEU A C 1
ATOM 704 O O . LEU A 1 86 ? 9.222 5.361 -6.238 1.00 95.06 86 LEU A O 1
ATOM 708 N N . ASP A 1 87 ? 9.896 6.784 -4.633 1.00 94.81 87 ASP A N 1
ATOM 709 C CA . ASP A 1 87 ? 11.318 6.438 -4.717 1.00 94.81 87 ASP A CA 1
ATOM 710 C C . ASP A 1 87 ? 11.572 5.004 -4.224 1.00 94.81 87 ASP A C 1
ATOM 712 O O . ASP A 1 87 ? 12.287 4.230 -4.870 1.00 94.81 87 ASP A O 1
ATOM 716 N N . PHE A 1 88 ? 10.928 4.610 -3.121 1.00 94.62 88 PHE A N 1
ATOM 717 C CA . PHE A 1 88 ? 11.047 3.263 -2.573 1.00 94.62 88 PHE A CA 1
ATOM 718 C C . PHE A 1 88 ? 10.619 2.189 -3.573 1.00 94.62 88 PHE A C 1
ATOM 720 O O . PHE A 1 88 ? 11.354 1.213 -3.744 1.00 94.62 88 PHE A O 1
ATOM 727 N N . TRP A 1 89 ? 9.464 2.349 -4.229 1.00 95.56 89 TRP A N 1
ATOM 728 C CA . TRP A 1 89 ? 8.970 1.407 -5.235 1.00 95.56 89 TRP A CA 1
ATOM 729 C C . TRP A 1 89 ? 9.766 1.481 -6.537 1.00 95.56 89 TRP A C 1
ATOM 731 O O . TRP A 1 89 ? 10.076 0.434 -7.104 1.00 95.56 89 TRP A O 1
ATOM 741 N N . GLY A 1 90 ? 10.170 2.677 -6.976 1.00 96.31 90 GLY A N 1
ATOM 742 C CA . GLY A 1 90 ? 10.955 2.862 -8.201 1.00 96.31 90 GLY A CA 1
ATOM 743 C C . GLY A 1 90 ? 12.320 2.169 -8.172 1.00 96.31 90 GLY A C 1
ATOM 744 O O . GLY A 1 90 ? 12.836 1.761 -9.208 1.00 96.31 90 GLY A O 1
ATOM 745 N N . LYS A 1 91 ? 12.889 1.959 -6.981 1.00 96.81 91 LYS A N 1
ATOM 746 C CA . LYS A 1 91 ? 14.160 1.239 -6.789 1.00 96.81 91 LYS A CA 1
ATOM 747 C C . LYS A 1 91 ? 14.023 -0.290 -6.773 1.00 96.81 91 LYS A C 1
ATOM 749 O O . LYS A 1 91 ? 15.030 -0.983 -6.601 1.00 96.81 91 LYS A O 1
ATOM 754 N N . LYS A 1 92 ? 12.812 -0.846 -6.896 1.00 96.88 92 LYS A N 1
ATOM 755 C CA . LYS A 1 92 ? 12.576 -2.297 -6.824 1.00 96.88 92 LYS A CA 1
ATOM 756 C C . LYS A 1 92 ? 12.574 -2.957 -8.200 1.00 96.88 92 LYS A C 1
ATOM 758 O O . LYS A 1 92 ? 12.347 -2.335 -9.232 1.00 96.88 92 LYS A O 1
ATOM 763 N N . ASP A 1 93 ? 12.821 -4.257 -8.188 1.00 97.94 93 ASP A N 1
ATOM 764 C CA . ASP A 1 93 ? 12.330 -5.181 -9.206 1.00 97.94 93 ASP A CA 1
ATOM 765 C C . ASP A 1 93 ? 11.061 -5.884 -8.710 1.00 97.94 93 ASP A C 1
ATOM 767 O O . ASP A 1 93 ? 10.624 -5.694 -7.569 1.00 97.94 93 ASP A O 1
ATOM 771 N N . ILE A 1 94 ? 10.467 -6.706 -9.574 1.00 97.31 94 ILE A N 1
ATOM 772 C CA . ILE A 1 94 ? 9.306 -7.526 -9.227 1.00 97.31 94 ILE A CA 1
ATOM 773 C C . ILE A 1 94 ? 9.583 -8.374 -7.979 1.00 97.31 94 ILE A C 1
ATOM 775 O O . ILE A 1 94 ? 8.742 -8.409 -7.084 1.00 97.31 94 ILE A O 1
ATOM 779 N N . SER A 1 95 ? 10.766 -8.984 -7.850 1.00 97.56 95 SER A N 1
ATOM 780 C CA . SER A 1 95 ? 11.147 -9.727 -6.638 1.00 97.56 95 SER A CA 1
ATOM 781 C C . SER A 1 95 ? 11.082 -8.857 -5.376 1.00 97.56 95 SER A C 1
ATOM 783 O O . SER A 1 95 ? 10.467 -9.235 -4.377 1.00 97.56 95 SER A O 1
ATOM 785 N N . GLY A 1 96 ? 11.644 -7.648 -5.425 1.00 97.62 96 GLY A N 1
ATOM 786 C CA . GLY A 1 96 ? 11.605 -6.687 -4.327 1.00 97.62 96 GLY A CA 1
ATOM 787 C C . GLY A 1 96 ? 10.185 -6.263 -3.941 1.00 97.62 96 GLY A C 1
ATOM 788 O O . GLY A 1 96 ? 9.896 -6.127 -2.748 1.00 97.62 96 GLY A O 1
ATOM 789 N N . LEU A 1 97 ? 9.290 -6.093 -4.920 1.00 96.62 97 LEU A N 1
ATOM 790 C CA . LEU A 1 97 ? 7.870 -5.823 -4.672 1.00 96.62 97 LEU A CA 1
ATOM 791 C C . LEU A 1 97 ? 7.148 -7.040 -4.073 1.00 96.62 97 LEU A C 1
ATOM 793 O O . LEU A 1 97 ? 6.343 -6.894 -3.155 1.00 96.62 97 LEU A O 1
ATOM 797 N N . LEU A 1 98 ? 7.462 -8.254 -4.519 1.00 96.69 98 LEU A N 1
ATOM 798 C CA . LEU A 1 98 ? 6.875 -9.462 -3.942 1.00 96.69 98 LEU A CA 1
ATOM 799 C C . LEU A 1 98 ? 7.301 -9.648 -2.481 1.00 96.69 98 LEU A C 1
ATOM 801 O O . LEU A 1 98 ? 6.463 -9.846 -1.605 1.00 96.69 98 LEU A O 1
ATOM 805 N N . LEU A 1 99 ? 8.597 -9.538 -2.192 1.00 96.19 99 LEU A N 1
ATOM 806 C CA . LEU A 1 99 ? 9.145 -9.849 -0.872 1.00 96.19 99 LEU A CA 1
ATOM 807 C C . LEU A 1 99 ? 8.748 -8.836 0.209 1.00 96.19 99 LEU A C 1
ATOM 809 O O . LEU A 1 99 ? 8.510 -9.231 1.352 1.00 96.19 99 LEU A O 1
ATOM 813 N N . MET A 1 100 ? 8.667 -7.544 -0.123 1.00 94.19 100 MET A N 1
ATOM 814 C CA . MET A 1 100 ? 8.403 -6.492 0.864 1.00 94.19 100 MET A CA 1
ATOM 815 C C . MET A 1 100 ? 6.916 -6.111 0.952 1.00 94.19 100 MET A C 1
ATOM 817 O O . MET A 1 100 ? 6.285 -6.518 1.930 1.00 94.19 100 MET A O 1
ATOM 821 N N . PRO A 1 101 ? 6.326 -5.351 0.004 1.00 91.81 101 PRO A N 1
ATOM 822 C CA . PRO A 1 101 ? 4.946 -4.889 0.145 1.00 91.81 101 PRO A CA 1
ATOM 823 C C . PRO A 1 101 ? 3.896 -5.997 -0.007 1.00 91.81 101 PRO A C 1
ATOM 825 O O . PRO A 1 101 ? 2.866 -5.924 0.655 1.00 91.81 101 PRO A O 1
ATOM 828 N N . ILE A 1 102 ? 4.133 -7.031 -0.824 1.00 93.81 102 ILE A N 1
ATOM 829 C CA . ILE A 1 102 ? 3.132 -8.092 -1.041 1.00 93.81 102 ILE A CA 1
ATOM 830 C C . ILE A 1 102 ? 3.197 -9.190 0.029 1.00 93.81 102 ILE A C 1
ATOM 832 O O . ILE A 1 102 ? 2.154 -9.660 0.480 1.00 93.81 102 ILE A O 1
ATOM 836 N N . LEU A 1 103 ? 4.397 -9.602 0.449 1.00 92.94 103 LEU A N 1
ATOM 837 C CA . LEU A 1 103 ? 4.574 -10.665 1.443 1.00 92.94 103 LEU A CA 1
ATOM 838 C C . LEU A 1 103 ? 4.796 -10.112 2.851 1.00 92.94 103 LEU A C 1
ATOM 840 O O . LEU A 1 103 ? 3.926 -10.249 3.707 1.00 92.94 103 LEU A O 1
ATOM 844 N N . ARG A 1 104 ? 5.957 -9.504 3.122 1.00 95.50 104 ARG A N 1
ATOM 845 C CA . ARG A 1 104 ? 6.365 -9.157 4.494 1.00 95.50 104 ARG A CA 1
ATOM 846 C C . ARG A 1 104 ? 5.439 -8.139 5.162 1.00 95.50 104 ARG A C 1
ATOM 848 O O . ARG A 1 104 ? 5.133 -8.283 6.341 1.00 95.50 104 ARG A O 1
ATOM 855 N N . HIS A 1 105 ? 5.020 -7.108 4.442 1.00 94.38 105 HIS A N 1
ATOM 856 C CA . HIS A 1 105 ? 4.282 -5.981 5.008 1.00 94.38 105 HIS A CA 1
ATOM 857 C C . HIS A 1 105 ? 2.902 -6.371 5.586 1.00 94.38 105 HIS A C 1
ATOM 859 O O . HIS A 1 105 ? 2.644 -6.037 6.745 1.00 94.38 105 HIS A O 1
ATOM 865 N N . PRO A 1 106 ? 2.057 -7.173 4.901 1.00 93.81 106 PRO A N 1
ATOM 866 C CA . PRO A 1 106 ? 0.838 -7.713 5.505 1.00 93.81 106 PRO A CA 1
ATOM 867 C C . PRO A 1 106 ? 1.073 -8.508 6.795 1.00 93.81 106 PRO A C 1
ATOM 869 O O . PRO A 1 106 ? 0.266 -8.414 7.721 1.00 93.81 106 PRO A O 1
ATOM 872 N N . PHE A 1 107 ? 2.175 -9.265 6.891 1.00 95.25 107 PHE A N 1
ATOM 873 C CA . PHE A 1 107 ? 2.521 -9.972 8.128 1.00 95.25 107 PHE A CA 1
ATOM 874 C C . PHE A 1 107 ? 2.870 -9.009 9.262 1.00 95.25 107 PHE A C 1
ATOM 876 O O . PHE A 1 107 ? 2.422 -9.227 10.383 1.00 95.25 107 PHE A O 1
ATOM 883 N N . VAL A 1 108 ? 3.620 -7.936 8.983 1.00 96.06 108 VAL A N 1
ATOM 884 C CA . VAL A 1 108 ? 3.924 -6.894 9.982 1.00 96.06 108 VAL A CA 1
ATOM 885 C C . VAL A 1 108 ? 2.628 -6.334 10.568 1.00 96.06 108 VAL A C 1
ATOM 887 O O . VAL A 1 108 ? 2.439 -6.388 11.781 1.00 96.06 108 VAL A O 1
ATOM 890 N N . HIS A 1 109 ? 1.683 -5.925 9.717 1.00 93.94 109 HIS A N 1
ATOM 891 C CA . HIS A 1 109 ? 0.393 -5.417 10.183 1.00 93.94 109 HIS A CA 1
ATOM 892 C C . HIS A 1 109 ? -0.428 -6.452 10.946 1.00 93.94 109 HIS A C 1
ATOM 894 O O . HIS A 1 109 ? -1.087 -6.107 11.925 1.00 93.94 109 HIS A O 1
ATOM 900 N N . LEU A 1 110 ? -0.404 -7.722 10.540 1.00 95.31 110 LEU A N 1
ATOM 901 C CA . LEU A 1 110 ? -1.072 -8.777 11.298 1.00 95.31 110 LEU A CA 1
ATOM 902 C C . LEU A 1 110 ? -0.491 -8.889 12.715 1.00 95.31 110 LEU A C 1
ATOM 904 O O . LEU A 1 110 ? -1.249 -8.930 13.682 1.00 95.31 110 LEU A O 1
ATOM 908 N N . PHE A 1 111 ? 0.836 -8.902 12.850 1.00 96.25 111 PHE A N 1
ATOM 909 C CA . PHE A 1 111 ? 1.487 -8.993 14.156 1.00 96.25 111 PHE A CA 1
ATOM 910 C C . PHE A 1 111 ? 1.241 -7.762 15.027 1.00 96.25 111 PHE A C 1
ATOM 912 O O . PHE A 1 111 ? 1.010 -7.907 16.227 1.00 96.25 111 PHE A O 1
ATOM 919 N N . ASP A 1 112 ? 1.249 -6.564 14.449 1.00 95.62 112 ASP A N 1
ATOM 920 C CA . ASP A 1 112 ? 0.961 -5.343 15.200 1.00 95.62 112 ASP A CA 1
ATOM 921 C C . ASP A 1 112 ? -0.495 -5.298 15.673 1.00 95.62 112 ASP A C 1
ATOM 923 O O . ASP A 1 112 ? -0.750 -4.960 16.830 1.00 95.62 112 ASP A O 1
ATOM 927 N N . ASN A 1 113 ? -1.438 -5.763 14.847 1.00 94.50 113 ASN A N 1
ATOM 928 C CA . ASN A 1 113 ? -2.833 -5.924 15.256 1.00 94.50 113 ASN A CA 1
ATOM 929 C C . ASN A 1 113 ? -2.988 -6.932 16.402 1.00 94.50 113 ASN A C 1
ATOM 931 O O . ASN A 1 113 ? -3.715 -6.660 17.354 1.00 94.50 113 ASN A O 1
ATOM 935 N N . LEU A 1 114 ? -2.280 -8.066 16.368 1.00 96.31 114 LEU A N 1
ATOM 936 C CA . LEU A 1 114 ? -2.308 -9.038 17.469 1.00 96.31 114 LEU A CA 1
ATOM 937 C C . LEU A 1 114 ? -1.809 -8.418 18.782 1.00 96.31 114 LEU A C 1
ATOM 939 O O . LEU A 1 114 ? -2.477 -8.542 19.810 1.00 96.31 114 LEU A O 1
ATOM 943 N N . LYS A 1 115 ? -0.691 -7.682 18.745 1.00 96.62 115 LYS A N 1
ATOM 944 C CA . LYS A 1 115 ? -0.172 -6.956 19.918 1.00 96.62 115 LYS A CA 1
ATOM 945 C C . LYS A 1 115 ? -1.165 -5.909 20.423 1.00 96.62 115 LYS A C 1
ATOM 947 O O . LYS A 1 115 ? -1.322 -5.745 21.632 1.00 96.62 115 LYS A O 1
ATOM 952 N N . LEU A 1 116 ? -1.827 -5.185 19.520 1.00 95.31 116 LEU A N 1
ATOM 953 C CA . LEU A 1 116 ? -2.835 -4.191 19.884 1.00 95.31 116 LEU A CA 1
ATOM 954 C C . LEU A 1 116 ? -4.043 -4.849 20.562 1.00 95.31 116 LEU A C 1
ATOM 956 O O . LEU A 1 116 ? -4.477 -4.390 21.616 1.00 95.31 116 LEU A O 1
ATOM 960 N N . MET A 1 117 ? -4.532 -5.966 20.021 1.00 94.88 117 MET A N 1
ATOM 961 C CA . MET A 1 117 ? -5.623 -6.735 20.623 1.00 94.88 117 MET A CA 1
ATOM 962 C C . MET A 1 117 ? -5.272 -7.234 22.030 1.00 94.88 117 MET A C 1
ATOM 964 O O . MET A 1 117 ? -6.119 -7.201 22.920 1.00 94.88 117 MET A O 1
ATOM 968 N N . GLU A 1 118 ? -4.035 -7.681 22.258 1.00 96.31 118 GLU A N 1
ATOM 969 C CA . GLU A 1 118 ? -3.571 -8.068 23.596 1.00 96.31 118 GLU A CA 1
ATOM 970 C C . GLU A 1 118 ? -3.539 -6.894 24.575 1.00 96.31 118 GLU A C 1
ATOM 972 O O . GLU A 1 118 ? -3.904 -7.067 25.738 1.00 96.31 118 GLU A O 1
ATOM 977 N N . LYS A 1 119 ? -3.115 -5.708 24.122 1.00 96.06 119 LYS A N 1
ATOM 978 C CA . LYS A 1 119 ? -3.132 -4.492 24.945 1.00 96.06 119 LYS A CA 1
ATOM 979 C C . LYS A 1 119 ? -4.558 -4.103 25.324 1.00 96.06 119 LYS A C 1
ATOM 981 O O . LYS A 1 119 ? -4.813 -3.900 26.503 1.00 96.06 119 LYS A O 1
ATOM 986 N N . ILE A 1 120 ? -5.480 -4.079 24.358 1.00 95.25 120 ILE A N 1
ATOM 987 C CA . ILE A 1 120 ? -6.892 -3.729 24.585 1.00 95.25 120 ILE A CA 1
ATOM 988 C C . ILE A 1 120 ? -7.540 -4.685 25.593 1.00 95.25 120 ILE A C 1
ATOM 990 O O . ILE A 1 120 ? -8.217 -4.237 26.508 1.00 95.25 120 ILE A O 1
ATOM 994 N N . LYS A 1 121 ? -7.279 -5.995 25.500 1.00 94.44 121 LYS A N 1
ATOM 995 C CA . LYS A 1 121 ? -7.797 -6.987 26.465 1.00 94.44 121 LYS A CA 1
ATOM 996 C C . LYS A 1 121 ? -7.316 -6.778 27.906 1.00 94.44 121 LYS A C 1
ATOM 998 O O . LYS A 1 121 ? -7.929 -7.318 28.820 1.00 94.44 121 LYS A O 1
ATOM 1003 N N . LYS A 1 122 ? -6.195 -6.079 28.101 1.00 93.81 122 LYS A N 1
ATOM 1004 C CA . LYS A 1 122 ? -5.614 -5.771 29.416 1.00 93.81 122 LYS A CA 1
ATOM 1005 C C . LYS A 1 122 ? -6.021 -4.388 29.930 1.00 93.81 122 LYS A C 1
ATOM 1007 O O . LYS A 1 122 ? -5.615 -4.032 31.033 1.00 93.81 122 LYS A O 1
ATOM 1012 N N . MET A 1 123 ? -6.748 -3.600 29.135 1.00 89.94 123 MET A N 1
ATOM 1013 C CA . MET A 1 123 ? -7.264 -2.311 29.587 1.00 89.94 123 MET A CA 1
ATOM 1014 C C . MET A 1 123 ? -8.387 -2.544 30.613 1.00 89.94 123 MET A C 1
ATOM 1016 O O . MET A 1 123 ? -9.164 -3.483 30.4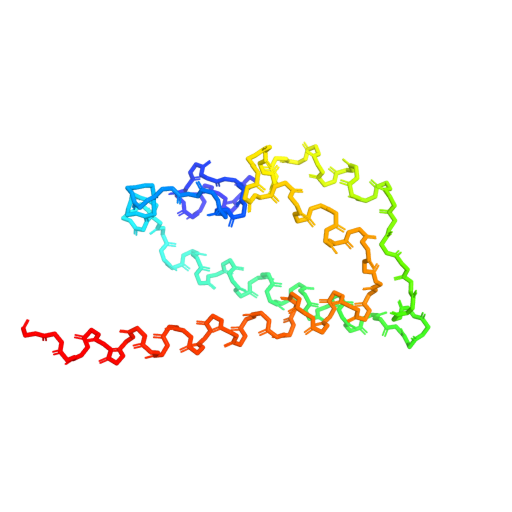31 1.00 89.94 123 MET A O 1
ATOM 1020 N N . PRO A 1 124 ? -8.419 -1.752 31.698 1.00 77.31 124 PRO A N 1
ATOM 1021 C CA . PRO A 1 124 ? -9.419 -1.869 32.757 1.00 77.31 124 PRO A CA 1
ATOM 1022 C C . PRO A 1 124 ? -10.831 -1.506 32.287 1.00 77.31 124 PRO A C 1
ATOM 1024 O O . PRO A 1 124 ? -10.956 -0.689 31.344 1.00 77.31 124 PRO A O 1
#